Protein AF-A0A8I0L6U2-F1 (afdb_monomer_lite)

Radius of gyration: 12.79 Å; chains: 1; bounding box: 30×34×28 Å

Secondary structure (DSSP, 8-state):
--TTHHHHHHHHHHTT----PPPTT--HHHHHHHHHHTT-SEEEE-GGGHHHHHTTHHHHTTT-EEEE-SSS--TTSEEHHHHHHT---

Organism: NCBI:txid611301

Sequence (89 aa):
NCLEWLPIYFGVLKSGAIAVPFNFRYDAEEILYCAELAEVDIIVFGPAFIGRIEANAEKLSKGRLLIYVGDGCPDFAESYHELVADCSS

InterPro domains:
  IPR000873 AMP-dependent synthetase/ligase domain [PF00501] (1-74)
  IPR042099 ANL, N-terminal domain [G3DSA:3.40.50.12780] (1-89)

Foldseek 3Di:
DDPVVVVVVVVCVVVVHDDDDDDPPDALVSVLVVCVVVVAQEDEDEDSCCVSCVVCLVVNLPNHAYEYDDPDDDPSHHYPCVVCVVVDD

pLDDT: mean 92.75, std 8.85, range [52.69, 97.94]

Structure (mmCIF, N/CA/C/O backbone):
data_AF-A0A8I0L6U2-F1
#
_entry.id   AF-A0A8I0L6U2-F1
#
loop_
_atom_site.group_PDB
_atom_site.id
_atom_site.type_symbol
_atom_site.label_atom_id
_atom_site.label_alt_id
_atom_site.label_comp_id
_atom_site.label_asym_id
_atom_site.label_entity_id
_atom_site.label_seq_id
_atom_site.pdbx_PDB_ins_code
_atom_site.Cartn_x
_atom_site.Cartn_y
_atom_site.Cartn_z
_atom_site.occupancy
_atom_site.B_iso_or_equiv
_atom_site.auth_seq_id
_atom_site.auth_comp_id
_atom_site.auth_asym_id
_atom_site.auth_atom_id
_atom_site.pdbx_PDB_model_num
ATOM 1 N N . ASN A 1 1 ? 1.413 3.581 -13.793 1.00 61.44 1 ASN A N 1
ATOM 2 C CA . ASN A 1 1 ? 0.709 2.660 -14.708 1.00 61.44 1 ASN A CA 1
ATOM 3 C C . ASN A 1 1 ? 1.603 1.477 -14.996 1.00 61.44 1 ASN A C 1
ATOM 5 O O . ASN A 1 1 ? 2.651 1.670 -15.596 1.00 61.44 1 ASN A O 1
ATOM 9 N N . CYS A 1 2 ? 1.198 0.300 -14.533 1.00 76.38 2 CYS A N 1
ATOM 10 C CA . CYS A 1 2 ? 1.805 -0.997 -14.831 1.00 76.38 2 CYS A CA 1
ATOM 11 C C . CYS A 1 2 ? 0.693 -1.972 -15.255 1.00 76.38 2 CYS A C 1
ATOM 13 O O . CYS A 1 2 ? -0.489 -1.628 -15.145 1.00 76.38 2 CYS A O 1
ATOM 15 N N . LEU A 1 3 ? 1.049 -3.146 -15.779 1.00 82.88 3 LEU A N 1
ATOM 16 C CA . LEU A 1 3 ? 0.067 -4.122 -16.273 1.00 82.88 3 LEU A CA 1
ATOM 17 C C . LEU A 1 3 ? -0.796 -4.683 -15.136 1.00 82.88 3 LEU A C 1
ATOM 19 O O . LEU A 1 3 ? -1.985 -4.921 -15.327 1.00 82.88 3 LEU A O 1
ATOM 23 N N . GLU A 1 4 ? -0.219 -4.799 -13.944 1.00 87.31 4 GLU A N 1
ATOM 24 C CA . GLU A 1 4 ? -0.822 -5.324 -12.719 1.00 87.31 4 GLU A CA 1
ATOM 25 C C . GLU A 1 4 ? -1.921 -4.402 -12.176 1.00 87.31 4 GLU A C 1
ATOM 27 O O . GLU A 1 4 ? -2.838 -4.856 -11.495 1.00 87.31 4 GLU A O 1
ATOM 32 N N . TRP A 1 5 ? -1.899 -3.111 -12.523 1.00 89.38 5 TRP A N 1
ATOM 33 C CA . TRP A 1 5 ? -2.916 -2.163 -12.066 1.00 89.38 5 TRP A CA 1
A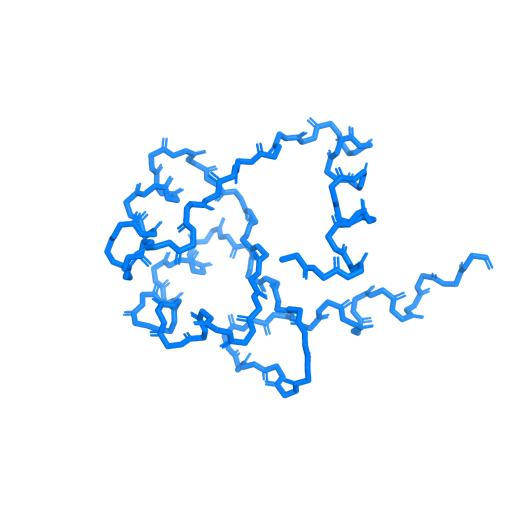TOM 34 C C . TRP A 1 5 ? -4.331 -2.553 -12.511 1.00 89.38 5 TRP A C 1
ATOM 36 O O . TRP A 1 5 ? -5.282 -2.404 -11.748 1.00 89.38 5 TRP A O 1
ATOM 46 N N . LEU A 1 6 ? -4.483 -3.066 -13.735 1.00 91.94 6 LEU A N 1
ATOM 47 C CA . LEU A 1 6 ? -5.791 -3.431 -14.275 1.00 91.94 6 LEU A CA 1
ATOM 48 C C . LEU A 1 6 ? -6.452 -4.594 -13.504 1.00 91.94 6 LEU A C 1
ATOM 50 O O . LEU A 1 6 ? -7.596 -4.421 -13.072 1.00 91.94 6 LEU A O 1
ATOM 54 N N . PRO A 1 7 ? -5.787 -5.749 -13.284 1.00 91.81 7 PRO A N 1
ATOM 55 C CA . PRO A 1 7 ? -6.355 -6.817 -12.468 1.00 91.81 7 PRO A CA 1
ATOM 56 C C . PRO A 1 7 ? -6.542 -6.406 -11.004 1.00 91.81 7 PRO A C 1
ATOM 58 O O . PRO A 1 7 ? -7.558 -6.779 -10.424 1.00 91.81 7 PRO A O 1
ATOM 61 N N . ILE A 1 8 ? -5.648 -5.594 -10.420 1.00 93.38 8 ILE A N 1
ATOM 62 C CA . ILE A 1 8 ? -5.841 -5.046 -9.065 1.00 93.38 8 ILE A CA 1
ATOM 63 C C . ILE A 1 8 ? -7.140 -4.237 -9.001 1.00 93.38 8 ILE A C 1
ATOM 65 O O . ILE A 1 8 ? -7.988 -4.490 -8.148 1.00 93.38 8 ILE A O 1
ATOM 69 N N . TYR A 1 9 ? -7.335 -3.304 -9.933 1.00 93.56 9 TYR A N 1
ATOM 70 C CA . TYR A 1 9 ? -8.509 -2.439 -9.960 1.00 93.56 9 TYR A CA 1
ATOM 71 C C . TYR A 1 9 ? -9.813 -3.236 -10.097 1.00 93.56 9 TYR A C 1
ATOM 73 O O . TYR A 1 9 ? -10.756 -3.024 -9.335 1.00 93.56 9 TYR A O 1
ATOM 81 N N . PHE A 1 10 ? -9.868 -4.202 -11.019 1.00 94.06 10 PHE A N 1
ATOM 82 C CA . PHE A 1 10 ? -11.039 -5.073 -11.138 1.00 94.06 10 PHE A CA 1
ATOM 83 C C . PHE A 1 10 ? -11.228 -5.990 -9.926 1.00 94.06 10 PHE A C 1
ATOM 85 O O . PHE A 1 10 ? -12.370 -6.265 -9.562 1.00 94.06 10 PHE A O 1
ATOM 92 N N . GLY A 1 11 ? -10.146 -6.437 -9.286 1.00 93.44 11 GLY A N 1
ATOM 93 C CA . GLY A 1 11 ? -10.190 -7.203 -8.042 1.00 93.44 11 GLY A CA 1
ATOM 94 C C . GLY A 1 11 ? -10.851 -6.423 -6.907 1.00 93.44 11 GLY A C 1
ATOM 95 O O . GLY A 1 11 ? -11.770 -6.943 -6.278 1.00 93.44 11 GLY A O 1
ATOM 96 N N . VAL A 1 12 ? -10.458 -5.157 -6.717 1.00 94.88 12 VAL A N 1
ATOM 97 C CA . VAL A 1 12 ? -11.066 -4.229 -5.744 1.00 94.88 12 VAL A CA 1
ATOM 98 C C . VAL A 1 12 ? -12.566 -4.078 -5.999 1.00 94.88 12 VAL A C 1
ATOM 100 O O . VAL A 1 12 ? -13.372 -4.240 -5.088 1.00 94.88 12 VAL A O 1
ATOM 103 N N . LEU A 1 13 ? -12.966 -3.836 -7.251 1.00 94.81 13 LEU A N 1
ATOM 104 C CA . LEU A 1 13 ? -14.386 -3.707 -7.587 1.00 94.81 13 LEU A CA 1
ATOM 105 C C . LEU A 1 13 ? -15.159 -5.015 -7.364 1.00 94.81 13 LEU A C 1
ATOM 107 O O . LEU A 1 13 ? -16.289 -4.995 -6.879 1.00 94.81 13 LEU A O 1
ATOM 111 N N . LYS A 1 14 ? -14.562 -6.163 -7.702 1.00 95.31 14 LYS A N 1
ATOM 112 C CA . LYS A 1 14 ? -15.192 -7.482 -7.565 1.00 95.31 14 LYS A CA 1
ATOM 113 C C . LYS A 1 14 ? -15.365 -7.904 -6.104 1.00 95.31 14 LYS A C 1
ATOM 115 O O . LYS A 1 14 ? -16.320 -8.617 -5.808 1.00 95.31 14 LYS A O 1
ATOM 120 N N . SER A 1 15 ? -14.481 -7.475 -5.203 1.00 94.62 15 SER A N 1
ATOM 121 C CA . SER A 1 15 ? -14.609 -7.738 -3.763 1.00 94.62 15 SER A CA 1
ATOM 122 C C . SER A 1 15 ? -15.627 -6.830 -3.065 1.00 94.62 15 SER A C 1
ATOM 124 O O . SER A 1 15 ? -15.944 -7.062 -1.902 1.00 94.62 15 SER A O 1
ATOM 126 N N . GLY A 1 16 ? -16.158 -5.816 -3.760 1.00 95.31 16 GLY A N 1
ATOM 127 C CA . GLY A 1 16 ? -17.032 -4.799 -3.174 1.00 95.31 16 GLY A CA 1
ATOM 128 C C . GLY A 1 16 ? -16.277 -3.694 -2.429 1.00 95.31 16 GLY A C 1
ATOM 129 O O . GLY A 1 16 ? -16.907 -2.887 -1.749 1.00 95.31 16 GLY A O 1
ATOM 130 N N . ALA A 1 17 ? -14.949 -3.645 -2.557 1.00 95.81 17 ALA A N 1
ATOM 131 C CA . ALA A 1 17 ? -14.125 -2.582 -2.004 1.00 95.81 17 ALA A CA 1
ATOM 132 C C . ALA A 1 17 ? -14.132 -1.330 -2.901 1.00 95.81 17 ALA A C 1
ATOM 134 O O . ALA A 1 17 ? -14.560 -1.348 -4.059 1.00 95.81 17 ALA A O 1
ATOM 135 N N . ILE A 1 18 ? -13.635 -0.220 -2.355 1.00 95.00 18 ILE A N 1
ATOM 136 C CA . ILE A 1 18 ? -13.556 1.070 -3.046 1.00 95.00 18 ILE A CA 1
ATOM 137 C C . ILE A 1 18 ? -12.091 1.387 -3.336 1.00 95.00 18 ILE A C 1
ATOM 139 O O . ILE A 1 18 ? -11.254 1.400 -2.438 1.00 95.00 18 ILE A O 1
ATOM 143 N N . ALA A 1 19 ? -11.779 1.679 -4.598 1.00 94.56 19 ALA A N 1
ATOM 144 C CA . ALA A 1 19 ? -10.449 2.134 -4.980 1.00 94.56 19 ALA A CA 1
ATOM 145 C C . ALA A 1 19 ? -10.271 3.617 -4.621 1.00 94.56 19 ALA A C 1
ATOM 147 O O . ALA A 1 19 ? -10.974 4.474 -5.160 1.00 94.56 19 ALA A O 1
ATOM 148 N N . VAL A 1 20 ? -9.296 3.923 -3.763 1.00 94.62 20 VAL A N 1
ATOM 149 C CA . VAL A 1 20 ? -8.902 5.297 -3.420 1.00 94.62 20 VAL A CA 1
ATOM 150 C C . VAL A 1 20 ? -7.624 5.653 -4.191 1.00 94.62 20 VAL A C 1
ATOM 152 O O . VAL A 1 20 ? -6.556 5.127 -3.876 1.00 94.62 20 VAL A O 1
ATOM 155 N N . PRO A 1 21 ? -7.684 6.507 -5.231 1.00 90.69 21 PRO A N 1
ATOM 156 C CA . PRO A 1 21 ? -6.506 6.843 -6.022 1.00 90.69 21 PRO A CA 1
ATOM 157 C C . PRO A 1 21 ? -5.617 7.851 -5.285 1.00 90.69 21 PRO A C 1
ATOM 159 O O . PRO A 1 21 ? -6.025 8.981 -5.024 1.00 90.69 21 PRO A O 1
ATOM 162 N N . PHE A 1 22 ? -4.376 7.463 -4.997 1.00 92.75 22 PHE A N 1
ATOM 163 C CA . PHE A 1 22 ? -3.377 8.361 -4.417 1.00 92.75 22 PHE A CA 1
ATOM 164 C C . PHE A 1 22 ? -2.626 9.105 -5.523 1.00 92.75 22 PHE A C 1
ATOM 166 O O . PHE A 1 22 ? -2.328 8.556 -6.588 1.00 92.75 22 PHE A O 1
ATOM 173 N N . ASN A 1 23 ? -2.298 10.373 -5.278 1.00 92.62 23 ASN A N 1
ATOM 174 C CA . ASN A 1 23 ? -1.520 11.157 -6.226 1.00 92.62 23 ASN A CA 1
ATOM 175 C C . ASN A 1 23 ? -0.047 10.740 -6.160 1.00 92.62 23 ASN A C 1
ATOM 177 O O . ASN A 1 23 ? 0.582 10.790 -5.109 1.00 92.62 23 ASN A O 1
ATOM 181 N N . PHE A 1 24 ? 0.543 10.400 -7.304 1.00 92.06 24 PHE A N 1
ATOM 182 C CA . PHE A 1 24 ? 1.951 10.000 -7.384 1.00 92.06 24 PHE A CA 1
ATOM 183 C C . PHE A 1 24 ? 2.944 11.092 -6.939 1.00 92.06 24 PHE A C 1
ATOM 185 O O . PHE A 1 24 ? 4.121 10.805 -6.701 1.00 92.06 24 PHE A O 1
ATOM 192 N N . ARG A 1 25 ? 2.498 12.353 -6.869 1.00 93.88 25 ARG A N 1
ATOM 193 C CA . ARG A 1 25 ? 3.307 13.482 -6.394 1.00 93.88 25 ARG A CA 1
ATOM 194 C C . ARG A 1 25 ? 3.385 13.584 -4.874 1.00 93.88 25 ARG A C 1
ATOM 196 O O . ARG A 1 25 ? 4.229 14.343 -4.419 1.00 93.88 25 ARG A O 1
ATOM 203 N N . TYR A 1 26 ? 2.561 12.838 -4.138 1.00 96.19 26 TYR A N 1
ATOM 204 C CA . TYR A 1 26 ? 2.530 12.938 -2.686 1.00 96.19 26 TYR A CA 1
ATOM 205 C C . TYR A 1 26 ? 3.843 12.512 -2.040 1.00 96.19 26 TYR A C 1
ATOM 207 O O . TYR A 1 26 ? 4.467 11.524 -2.455 1.00 96.19 26 TYR A O 1
ATOM 215 N N . ASP A 1 27 ? 4.252 13.272 -1.033 1.00 97.56 27 ASP A N 1
ATOM 216 C CA . ASP A 1 27 ? 5.330 12.905 -0.127 1.00 97.56 27 ASP A CA 1
ATOM 217 C C . ASP A 1 27 ? 4.866 11.897 0.945 1.00 97.56 27 ASP A C 1
ATOM 219 O O . ASP A 1 27 ? 3.734 11.411 0.932 1.00 97.56 27 ASP A O 1
ATOM 223 N N . ALA A 1 28 ? 5.778 11.509 1.839 1.00 97.62 28 ALA A N 1
ATOM 224 C CA . ALA A 1 28 ? 5.512 10.494 2.857 1.00 97.62 28 ALA A CA 1
ATOM 225 C C . ALA A 1 28 ? 4.421 10.904 3.866 1.00 97.62 28 ALA A C 1
ATOM 227 O O . ALA A 1 28 ? 3.663 10.046 4.322 1.00 97.62 28 ALA A O 1
ATOM 228 N N . GLU A 1 29 ? 4.336 12.190 4.211 1.00 97.75 29 GLU A N 1
ATOM 229 C CA . GLU A 1 29 ? 3.365 12.698 5.184 1.00 97.75 29 GLU A CA 1
ATOM 230 C C . GLU A 1 29 ? 1.991 12.872 4.537 1.00 97.75 29 GLU A C 1
ATOM 232 O O . GLU A 1 29 ? 0.979 12.500 5.128 1.00 97.75 29 GLU A O 1
ATOM 237 N N . GLU A 1 30 ? 1.944 13.349 3.291 1.00 97.62 30 GLU A N 1
ATOM 238 C CA . GLU A 1 30 ? 0.710 13.416 2.504 1.00 97.62 30 GLU A CA 1
ATOM 239 C C . GLU A 1 30 ? 0.101 12.020 2.297 1.00 97.62 30 GLU A C 1
ATOM 241 O O . GLU A 1 30 ? -1.112 11.850 2.432 1.00 97.62 30 GLU A O 1
ATOM 246 N N . ILE A 1 31 ? 0.929 11.000 2.029 1.00 97.38 31 ILE A N 1
ATOM 247 C CA . ILE A 1 31 ? 0.470 9.606 1.922 1.00 97.38 31 ILE A CA 1
ATOM 248 C C . ILE A 1 31 ? -0.126 9.126 3.249 1.00 97.38 31 ILE A C 1
ATOM 250 O O . ILE A 1 31 ? -1.233 8.587 3.248 1.00 97.38 31 ILE A O 1
ATOM 254 N N . LEU A 1 32 ? 0.569 9.322 4.374 1.00 97.25 32 LEU A N 1
ATOM 255 C CA . LEU A 1 32 ? 0.065 8.911 5.687 1.00 97.25 32 LEU A CA 1
ATOM 256 C C . LEU A 1 32 ? -1.262 9.602 6.015 1.00 97.25 32 LEU A C 1
ATOM 258 O O . LEU A 1 32 ? -2.239 8.932 6.344 1.00 97.25 32 LEU A O 1
ATOM 262 N N . TYR A 1 33 ? -1.313 10.924 5.854 1.00 97.00 33 TYR A N 1
ATOM 263 C CA . TYR A 1 33 ? -2.510 11.714 6.112 1.00 97.00 33 TYR A CA 1
ATOM 264 C C . TYR A 1 33 ? -3.703 11.233 5.279 1.00 97.00 33 TYR A C 1
ATOM 266 O O . TYR A 1 33 ? -4.787 11.015 5.819 1.00 97.00 33 TYR A O 1
ATOM 274 N N . CYS A 1 34 ? -3.519 11.017 3.973 1.00 96.19 34 CYS A N 1
ATOM 275 C CA . CYS A 1 34 ? -4.589 10.521 3.111 1.00 96.19 34 CYS A CA 1
ATOM 276 C C . CYS A 1 34 ? -5.010 9.086 3.458 1.00 96.19 34 CYS A C 1
ATOM 278 O O . CYS A 1 34 ? -6.197 8.775 3.372 1.00 96.19 34 CYS A O 1
ATOM 280 N N . ALA A 1 35 ? -4.079 8.219 3.864 1.00 96.44 35 ALA A N 1
ATOM 281 C CA . ALA A 1 35 ? -4.388 6.848 4.274 1.00 96.44 35 ALA A CA 1
ATOM 282 C C . ALA A 1 35 ? -5.195 6.787 5.579 1.00 96.44 35 ALA A C 1
ATOM 284 O O . ALA A 1 35 ? -6.050 5.912 5.739 1.00 96.44 35 ALA A O 1
ATOM 285 N N . GLU A 1 36 ? -4.948 7.715 6.503 1.00 96.00 36 GLU A N 1
ATOM 286 C CA . GLU A 1 36 ? -5.737 7.875 7.724 1.00 96.00 36 GLU A CA 1
ATOM 287 C C . GLU A 1 36 ? -7.100 8.503 7.437 1.00 96.00 36 GLU A C 1
ATOM 289 O O . GLU A 1 36 ? -8.115 7.961 7.864 1.00 96.00 36 GLU A O 1
ATOM 294 N N . LEU A 1 37 ? -7.136 9.590 6.661 1.00 95.75 37 LEU A N 1
ATOM 295 C CA . LEU A 1 37 ? -8.371 10.300 6.324 1.00 95.75 37 LEU A CA 1
ATOM 296 C C . LE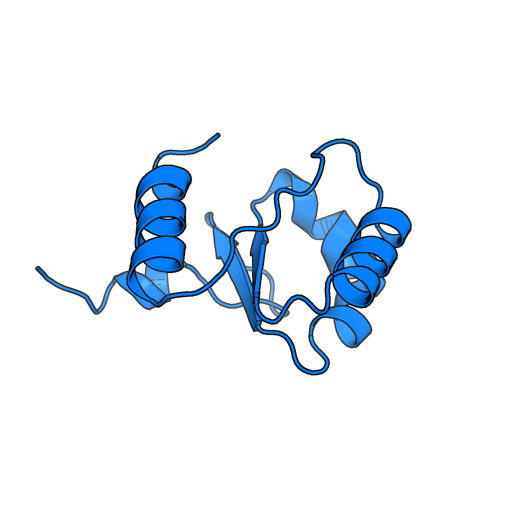U A 1 37 ? -9.364 9.422 5.557 1.00 95.75 37 LEU A C 1
ATOM 298 O O . LEU A 1 37 ? -10.567 9.522 5.779 1.00 95.75 37 LEU A O 1
ATOM 302 N N . ALA A 1 38 ? -8.867 8.600 4.633 1.00 95.69 38 ALA A N 1
ATOM 303 C CA . ALA A 1 38 ? -9.693 7.700 3.835 1.00 95.69 38 ALA A CA 1
ATOM 304 C C . ALA A 1 38 ? -9.885 6.318 4.481 1.00 95.69 38 ALA A C 1
ATOM 306 O O . ALA A 1 38 ? -10.459 5.449 3.832 1.00 95.69 38 ALA A O 1
ATOM 307 N N . GLU A 1 39 ? -9.387 6.109 5.710 1.00 95.19 39 GLU A N 1
ATOM 308 C CA . GLU A 1 39 ? -9.491 4.843 6.454 1.00 95.19 39 GLU A CA 1
ATOM 309 C C . GLU A 1 39 ? -9.095 3.622 5.602 1.00 95.19 39 GLU A C 1
ATOM 311 O O . GLU A 1 39 ? -9.770 2.600 5.581 1.00 95.19 39 GLU A O 1
ATOM 316 N N . VAL A 1 40 ? -7.997 3.746 4.848 1.00 96.25 40 VAL A N 1
ATOM 317 C CA . VAL A 1 40 ? -7.574 2.728 3.874 1.00 96.25 40 VAL A CA 1
ATOM 318 C C . VAL A 1 40 ? -7.198 1.427 4.579 1.00 96.25 40 VAL A C 1
ATOM 320 O O . VAL A 1 40 ? -6.328 1.458 5.438 1.00 96.25 40 VAL A O 1
ATOM 323 N N . ASP A 1 41 ? -7.747 0.287 4.158 1.00 96.31 41 ASP A N 1
ATOM 324 C CA . ASP A 1 41 ? -7.367 -1.033 4.695 1.00 96.31 41 ASP A CA 1
ATOM 325 C C . ASP A 1 41 ? -6.142 -1.651 3.995 1.00 96.31 41 ASP A C 1
ATOM 327 O O . ASP A 1 41 ? -5.401 -2.439 4.584 1.00 96.31 41 ASP A O 1
ATOM 331 N N . ILE A 1 42 ? -5.931 -1.330 2.713 1.00 96.81 42 ILE A N 1
ATOM 332 C CA . ILE A 1 42 ? -4.886 -1.931 1.872 1.00 96.81 42 ILE A CA 1
ATOM 333 C C . ILE A 1 42 ? -4.220 -0.849 1.024 1.00 96.81 42 ILE A C 1
ATOM 335 O O . ILE A 1 42 ? -4.893 -0.128 0.288 1.00 96.81 42 ILE A O 1
ATOM 339 N N . ILE A 1 43 ? -2.890 -0.776 1.067 1.00 97.06 43 ILE A N 1
ATOM 340 C CA . ILE A 1 43 ? -2.096 0.089 0.189 1.00 97.06 43 ILE A CA 1
ATOM 341 C C . ILE A 1 43 ? -1.317 -0.783 -0.784 1.00 97.06 43 ILE A C 1
ATOM 343 O O . ILE A 1 43 ? -0.487 -1.592 -0.377 1.00 97.06 43 ILE A O 1
ATOM 347 N N . VAL A 1 44 ? -1.550 -0.570 -2.078 1.00 96.62 44 VAL A N 1
ATOM 348 C CA . VAL A 1 44 ? -0.777 -1.201 -3.149 1.00 96.62 44 VAL A CA 1
ATOM 349 C C . VAL A 1 44 ? 0.183 -0.176 -3.746 1.00 96.62 44 VAL A C 1
ATOM 351 O O . VAL A 1 44 ? -0.250 0.886 -4.196 1.00 96.62 44 VAL A O 1
ATOM 354 N N . PHE A 1 45 ? 1.481 -0.470 -3.755 1.00 96.56 45 PHE A N 1
ATOM 355 C CA . PHE A 1 45 ? 2.514 0.472 -4.194 1.00 96.56 45 PHE A CA 1
ATOM 356 C C . PHE A 1 45 ? 3.627 -0.214 -4.996 1.00 96.56 45 PHE A C 1
ATOM 358 O O . PHE A 1 45 ? 3.805 -1.424 -4.935 1.00 96.56 45 PHE A O 1
ATOM 365 N N . GLY A 1 46 ? 4.368 0.572 -5.780 1.00 96.12 46 GLY A N 1
ATOM 366 C CA . GLY A 1 46 ? 5.478 0.088 -6.610 1.00 96.12 46 GLY A CA 1
ATOM 367 C C . GLY A 1 46 ? 6.841 0.673 -6.212 1.00 96.12 46 GLY A C 1
ATOM 368 O O . GLY A 1 46 ? 6.917 1.475 -5.274 1.00 96.12 46 GLY A O 1
ATOM 369 N N . PRO A 1 47 ? 7.915 0.367 -6.968 1.00 95.75 47 PRO A N 1
ATOM 370 C CA . PRO A 1 47 ? 9.303 0.664 -6.588 1.00 95.75 47 PRO A CA 1
ATOM 371 C C . PRO A 1 47 ? 9.570 2.147 -6.305 1.00 95.75 47 PRO A C 1
ATOM 373 O O . PRO A 1 47 ? 10.306 2.498 -5.388 1.00 95.75 47 PRO A O 1
ATOM 376 N N . ALA A 1 48 ? 8.916 3.040 -7.053 1.00 94.75 48 ALA A N 1
ATOM 377 C CA . ALA A 1 48 ? 9.085 4.488 -6.917 1.00 94.75 48 ALA A CA 1
ATOM 378 C C . ALA A 1 48 ? 8.618 5.056 -5.560 1.00 94.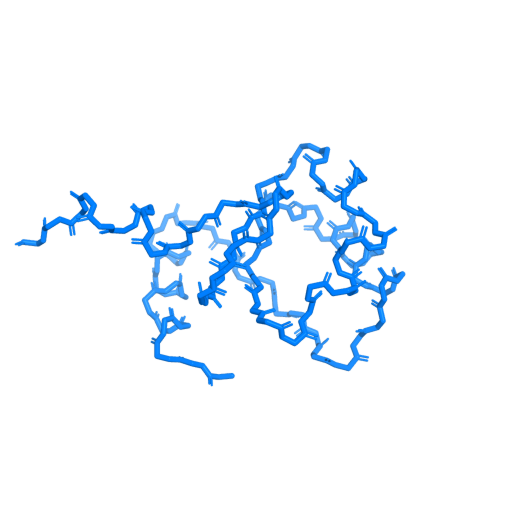75 48 ALA A C 1
ATOM 380 O O . ALA A 1 48 ? 8.931 6.204 -5.244 1.00 94.75 48 ALA A O 1
ATOM 381 N N . PHE A 1 49 ? 7.867 4.280 -4.772 1.00 96.31 49 PHE A N 1
ATOM 382 C CA . PHE A 1 49 ? 7.280 4.719 -3.507 1.00 96.31 49 PHE A CA 1
ATOM 383 C C . PHE A 1 49 ? 7.907 4.069 -2.275 1.00 96.31 49 PHE A C 1
ATOM 385 O O . PHE A 1 49 ? 7.547 4.482 -1.178 1.00 96.31 49 PHE A O 1
ATOM 392 N N . ILE A 1 50 ? 8.858 3.134 -2.426 1.00 96.75 50 ILE A N 1
ATOM 393 C CA . ILE A 1 50 ? 9.465 2.405 -1.295 1.00 96.75 50 ILE A CA 1
ATOM 394 C C . ILE A 1 50 ? 9.921 3.379 -0.209 1.00 96.75 50 ILE A C 1
ATOM 396 O O . ILE A 1 50 ? 9.388 3.336 0.890 1.00 96.75 50 ILE A O 1
ATOM 400 N N . GLY A 1 51 ? 10.798 4.334 -0.541 1.00 97.19 51 GLY A N 1
ATOM 401 C CA . GLY A 1 51 ? 11.319 5.278 0.452 1.00 97.19 51 GLY A CA 1
ATOM 402 C C . GLY A 1 51 ? 10.260 6.198 1.077 1.00 97.19 51 GLY A C 1
ATOM 403 O O . GLY A 1 51 ? 10.428 6.644 2.207 1.00 97.19 51 GLY A O 1
ATOM 404 N N . ARG A 1 52 ? 9.150 6.480 0.376 1.00 97.25 52 ARG A N 1
ATOM 405 C CA . ARG A 1 52 ? 8.056 7.309 0.922 1.00 97.25 52 ARG A CA 1
ATOM 406 C C . ARG A 1 52 ? 7.160 6.516 1.871 1.00 97.25 52 ARG A C 1
ATOM 408 O O . ARG A 1 52 ? 6.717 7.067 2.870 1.00 97.25 52 ARG A O 1
ATOM 415 N N . ILE A 1 53 ? 6.903 5.245 1.565 1.00 97.62 53 ILE A N 1
ATOM 416 C CA . ILE A 1 53 ? 6.142 4.344 2.439 1.00 97.62 53 ILE A CA 1
ATOM 417 C C . ILE A 1 53 ? 6.987 3.946 3.651 1.00 97.62 53 ILE A C 1
ATOM 419 O O . ILE A 1 53 ? 6.494 3.999 4.773 1.00 97.62 53 ILE A O 1
ATOM 423 N N . GLU A 1 54 ? 8.264 3.622 3.440 1.00 97.81 54 GLU A N 1
ATOM 424 C CA . GLU A 1 54 ? 9.213 3.208 4.480 1.00 97.81 54 GLU A CA 1
ATOM 425 C C . GLU A 1 54 ? 9.316 4.238 5.611 1.00 97.81 54 GLU A C 1
ATOM 427 O O . GLU A 1 54 ? 9.274 3.867 6.783 1.00 97.81 54 GLU A O 1
ATOM 432 N N . ALA A 1 55 ? 9.338 5.532 5.271 1.00 97.94 55 ALA A N 1
ATOM 433 C CA . ALA A 1 55 ? 9.392 6.630 6.238 1.00 97.94 55 ALA A CA 1
ATOM 434 C C . ALA A 1 55 ? 8.279 6.580 7.307 1.00 97.94 55 ALA A C 1
ATOM 436 O O . ALA A 1 55 ? 8.485 7.051 8.423 1.00 97.94 55 ALA A O 1
ATOM 437 N N . ASN A 1 56 ? 7.120 5.994 6.984 1.00 97.31 56 ASN A N 1
ATOM 438 C CA . ASN A 1 56 ? 5.975 5.851 7.883 1.00 97.31 56 ASN A CA 1
ATOM 439 C C . ASN A 1 56 ? 5.464 4.396 7.975 1.00 97.31 56 ASN A C 1
ATOM 441 O O . ASN A 1 56 ? 4.321 4.173 8.380 1.00 97.31 56 ASN A O 1
ATOM 445 N N . ALA A 1 57 ? 6.285 3.394 7.633 1.00 96.50 57 ALA A N 1
ATOM 446 C CA . ALA A 1 57 ? 5.840 2.004 7.485 1.00 96.50 57 ALA A CA 1
ATOM 447 C C . ALA A 1 57 ? 5.242 1.414 8.770 1.00 96.50 57 ALA A C 1
ATOM 449 O O . ALA A 1 57 ? 4.221 0.736 8.704 1.00 96.50 57 ALA A O 1
ATOM 450 N N . GLU A 1 58 ? 5.806 1.712 9.943 1.00 95.94 58 GLU A N 1
ATOM 451 C CA . GLU A 1 58 ? 5.269 1.249 11.234 1.00 95.94 58 GLU A CA 1
ATOM 452 C C . GLU A 1 58 ? 3.836 1.752 11.481 1.00 95.94 58 GLU A C 1
ATOM 454 O O . GLU A 1 58 ? 2.968 1.006 11.931 1.00 95.94 58 GLU A O 1
ATOM 459 N N . LYS A 1 59 ? 3.556 3.017 11.145 1.00 96.62 59 LYS A N 1
ATOM 460 C CA . LYS A 1 59 ? 2.214 3.598 11.294 1.00 96.62 59 LYS A CA 1
ATOM 461 C C . LYS A 1 59 ? 1.264 3.090 10.219 1.00 96.62 59 LYS A C 1
ATOM 463 O O . LYS A 1 59 ? 0.123 2.755 10.522 1.00 96.62 59 LYS A O 1
ATOM 468 N N . LEU A 1 60 ? 1.738 3.031 8.975 1.00 96.31 60 LEU A N 1
ATOM 469 C CA . LEU A 1 60 ? 0.942 2.595 7.833 1.00 96.31 60 LEU A CA 1
ATOM 470 C C . LEU A 1 60 ? 0.537 1.128 7.970 1.00 96.31 60 LEU A C 1
ATOM 472 O O . LEU A 1 60 ? -0.627 0.822 7.761 1.00 96.31 60 LEU A O 1
ATOM 476 N N . SER A 1 61 ? 1.448 0.248 8.389 1.00 94.88 61 SER A N 1
ATOM 477 C CA . SER A 1 61 ? 1.171 -1.182 8.608 1.00 94.88 61 SER A CA 1
ATOM 478 C C . SER A 1 61 ? 0.260 -1.455 9.809 1.00 94.88 61 SER A C 1
ATOM 480 O O . SER A 1 61 ? -0.301 -2.545 9.938 1.00 94.88 61 SER A O 1
ATOM 482 N N . LYS A 1 62 ? 0.050 -0.474 10.697 1.00 93.62 62 LYS A N 1
ATOM 483 C CA . LYS A 1 62 ? -0.832 -0.641 11.850 1.00 93.62 62 LYS A CA 1
ATOM 484 C C . LYS A 1 62 ? -2.293 -0.680 11.404 1.00 93.62 62 LYS A C 1
ATOM 486 O O . LYS A 1 62 ? -2.945 0.349 11.249 1.00 93.62 62 LYS A O 1
ATOM 491 N N . GLY A 1 63 ? -2.802 -1.899 11.251 1.00 89.38 63 GLY A N 1
ATOM 492 C CA . GLY A 1 63 ? -4.173 -2.156 10.816 1.00 89.38 63 GLY A CA 1
ATOM 493 C C . GLY A 1 63 ? -4.371 -2.059 9.305 1.00 89.38 63 GLY A C 1
ATOM 494 O O . GLY A 1 63 ? -5.516 -1.994 8.877 1.00 89.38 63 GLY A O 1
ATOM 495 N N . ARG A 1 64 ? -3.291 -2.050 8.507 1.00 96.00 64 ARG A N 1
ATOM 496 C CA . ARG A 1 64 ? -3.379 -2.055 7.041 1.00 96.00 64 ARG A CA 1
ATOM 497 C C . ARG A 1 64 ? -2.418 -3.054 6.429 1.00 96.00 64 ARG A C 1
ATOM 499 O O . ARG A 1 64 ? -1.302 -3.230 6.915 1.00 96.00 64 ARG A O 1
ATOM 506 N N . LEU A 1 65 ? -2.837 -3.648 5.321 1.00 96.81 65 LEU A N 1
ATOM 507 C CA . LEU A 1 65 ? -1.988 -4.502 4.504 1.00 96.81 65 LEU A CA 1
ATOM 508 C C . LEU A 1 65 ? -1.210 -3.652 3.493 1.00 96.81 65 LEU A C 1
ATOM 510 O O . LEU A 1 65 ? -1.795 -2.860 2.751 1.00 96.81 65 LEU A O 1
ATOM 514 N N . LEU A 1 66 ? 0.108 -3.830 3.445 1.00 97.94 66 LEU A N 1
ATOM 515 C CA . LEU A 1 66 ? 0.976 -3.184 2.464 1.00 97.94 66 LEU A CA 1
ATOM 516 C C . LEU A 1 66 ? 1.360 -4.215 1.402 1.00 97.94 66 LEU A C 1
ATOM 518 O O . LEU A 1 66 ? 2.025 -5.197 1.711 1.00 97.94 66 LEU A O 1
ATOM 522 N N . ILE A 1 67 ? 0.944 -3.989 0.157 1.00 97.31 67 ILE A N 1
ATOM 523 C CA . ILE A 1 67 ? 1.214 -4.878 -0.977 1.00 97.31 67 ILE A CA 1
ATOM 524 C C . ILE A 1 67 ? 2.158 -4.171 -1.943 1.00 97.31 67 ILE A C 1
ATOM 526 O O . ILE A 1 67 ? 1.861 -3.089 -2.457 1.00 97.31 67 ILE A O 1
ATOM 530 N N . TYR A 1 68 ? 3.284 -4.807 -2.229 1.00 97.50 68 TYR A N 1
ATOM 531 C CA . TYR A 1 68 ? 4.295 -4.299 -3.136 1.00 97.50 68 TYR A CA 1
ATOM 532 C C . TYR A 1 68 ? 4.212 -4.968 -4.511 1.00 97.50 68 TYR A C 1
ATOM 534 O O . TYR A 1 68 ? 4.149 -6.191 -4.629 1.00 97.50 68 TYR A O 1
ATOM 542 N N . VAL A 1 69 ? 4.242 -4.154 -5.564 1.00 96.38 69 VAL A N 1
ATOM 543 C CA . VAL A 1 69 ? 4.217 -4.590 -6.964 1.00 96.38 69 VAL A CA 1
ATOM 544 C C . VAL A 1 69 ? 5.575 -4.315 -7.601 1.00 96.38 69 VAL A C 1
ATOM 546 O O . VAL A 1 69 ? 5.867 -3.181 -7.985 1.00 96.38 69 VAL A O 1
ATOM 549 N N . GLY A 1 70 ? 6.395 -5.355 -7.728 1.00 93.62 70 GLY A N 1
ATOM 550 C CA . GLY A 1 70 ? 7.701 -5.315 -8.380 1.00 93.62 70 GLY A CA 1
ATOM 551 C C . GLY A 1 70 ? 8.651 -6.384 -7.845 1.00 93.62 70 GLY A C 1
ATOM 552 O O . GLY A 1 70 ? 8.291 -7.174 -6.973 1.00 93.62 70 GLY A O 1
ATOM 553 N N . ASP A 1 71 ? 9.884 -6.370 -8.345 1.00 92.75 71 ASP A N 1
ATOM 554 C CA . ASP A 1 71 ? 10.963 -7.222 -7.841 1.00 92.75 71 ASP A CA 1
ATOM 555 C C . ASP A 1 71 ? 11.577 -6.647 -6.555 1.00 92.75 71 ASP A C 1
ATOM 557 O O . ASP A 1 71 ? 11.558 -5.430 -6.335 1.00 92.75 71 ASP A O 1
ATOM 561 N N . GLY A 1 72 ? 12.158 -7.520 -5.724 1.00 93.12 72 GLY A N 1
ATOM 562 C CA . GLY A 1 72 ? 12.848 -7.123 -4.492 1.00 93.12 72 GLY A CA 1
ATOM 563 C C . GLY A 1 72 ? 11.903 -6.504 -3.462 1.00 93.12 72 GLY A C 1
ATOM 564 O O . GLY A 1 72 ? 12.073 -5.344 -3.091 1.00 93.12 72 GLY A O 1
ATOM 565 N N . CYS A 1 73 ? 10.887 -7.265 -3.043 1.00 96.56 73 CYS A N 1
ATOM 566 C CA . CYS A 1 73 ? 9.894 -6.813 -2.070 1.00 96.56 73 CYS A CA 1
ATOM 567 C C . CYS A 1 73 ? 10.563 -6.332 -0.769 1.00 96.56 73 CYS A C 1
ATOM 569 O O . CYS A 1 73 ? 11.393 -7.064 -0.229 1.00 96.56 73 CYS A O 1
ATOM 571 N N . PRO A 1 74 ? 10.237 -5.124 -0.269 1.00 97.00 74 PRO A N 1
ATOM 572 C CA . PRO A 1 74 ? 10.779 -4.646 0.996 1.00 97.00 74 PRO A CA 1
ATOM 573 C C . PRO A 1 74 ? 10.180 -5.417 2.180 1.00 97.00 74 PRO A C 1
ATOM 575 O O . PRO A 1 74 ? 9.016 -5.810 2.139 1.00 97.00 74 PRO A O 1
ATOM 578 N N . ASP A 1 75 ? 10.944 -5.546 3.267 1.00 96.19 75 ASP A N 1
ATOM 579 C CA . ASP A 1 75 ? 10.587 -6.366 4.441 1.00 96.19 75 ASP A CA 1
ATO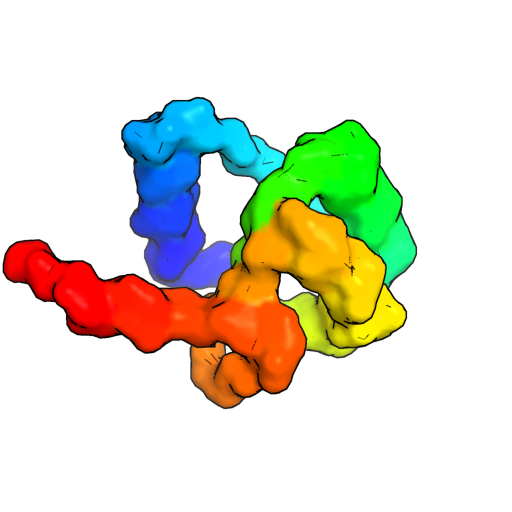M 580 C C . ASP A 1 75 ? 9.293 -5.930 5.157 1.00 96.19 75 ASP A C 1
ATOM 582 O O . ASP A 1 75 ? 8.710 -6.695 5.922 1.00 96.19 75 ASP A O 1
ATOM 586 N N . PHE A 1 76 ? 8.841 -4.692 4.936 1.00 96.12 76 PHE A N 1
ATOM 587 C CA . PHE A 1 76 ? 7.624 -4.145 5.543 1.00 96.12 76 PHE A CA 1
ATOM 588 C C . PHE A 1 76 ? 6.347 -4.392 4.717 1.00 96.12 76 PHE A C 1
ATOM 590 O O . PHE A 1 76 ? 5.280 -3.911 5.105 1.00 96.12 76 PHE A O 1
ATOM 597 N N . ALA A 1 77 ? 6.437 -5.073 3.571 1.00 97.69 77 ALA A N 1
ATOM 598 C CA . ALA A 1 77 ? 5.314 -5.309 2.666 1.00 97.69 77 ALA A CA 1
ATOM 5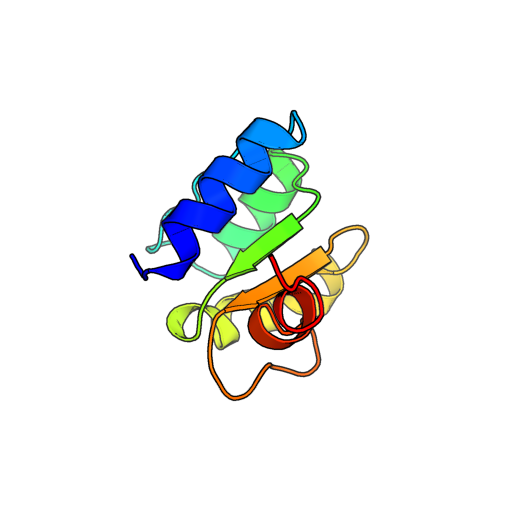99 C C . ALA A 1 77 ? 5.274 -6.752 2.144 1.00 97.69 77 ALA A C 1
ATOM 601 O O . ALA A 1 77 ? 6.267 -7.473 2.178 1.00 97.69 77 ALA A O 1
ATOM 602 N N . GLU A 1 78 ? 4.116 -7.154 1.623 1.00 96.94 78 GLU A N 1
ATOM 603 C CA . GLU A 1 78 ? 3.912 -8.450 0.976 1.00 96.94 78 GLU A CA 1
ATOM 604 C C . GLU A 1 78 ? 4.061 -8.346 -0.545 1.00 96.94 78 GLU A C 1
ATOM 606 O O . GLU A 1 78 ? 3.610 -7.382 -1.171 1.00 96.94 78 GLU A O 1
ATOM 611 N N . SER A 1 79 ? 4.671 -9.360 -1.160 1.00 96.44 79 SER A N 1
ATOM 612 C CA . SER A 1 79 ? 4.882 -9.407 -2.606 1.00 96.44 79 SER A CA 1
ATOM 613 C C . SER A 1 79 ? 3.582 -9.730 -3.338 1.00 96.44 79 SER A C 1
ATOM 615 O O . SER A 1 79 ? 3.032 -10.823 -3.206 1.00 96.44 79 SER A O 1
ATOM 617 N N . TYR A 1 80 ? 3.120 -8.816 -4.194 1.00 95.06 80 TYR A N 1
ATOM 618 C CA . TYR A 1 80 ? 1.970 -9.061 -5.066 1.00 95.06 80 TYR A CA 1
ATOM 619 C C . TYR A 1 80 ? 2.165 -10.312 -5.928 1.00 95.06 80 TYR A C 1
ATOM 621 O O . TYR A 1 80 ? 1.239 -11.102 -6.082 1.00 95.06 80 TYR A O 1
ATOM 629 N N . HIS A 1 81 ? 3.366 -10.499 -6.483 1.00 92.25 81 HIS A N 1
ATOM 630 C CA . HIS A 1 81 ? 3.655 -11.613 -7.384 1.00 92.25 81 HIS A CA 1
ATOM 631 C C . HIS A 1 81 ? 3.579 -12.969 -6.680 1.00 92.25 81 HIS A C 1
ATOM 633 O O . HIS A 1 81 ? 3.096 -13.925 -7.279 1.00 92.25 81 HIS A O 1
ATOM 639 N N . GLU A 1 82 ? 3.999 -13.044 -5.417 1.00 92.75 82 GLU A N 1
ATOM 640 C CA . GLU A 1 82 ? 3.875 -14.265 -4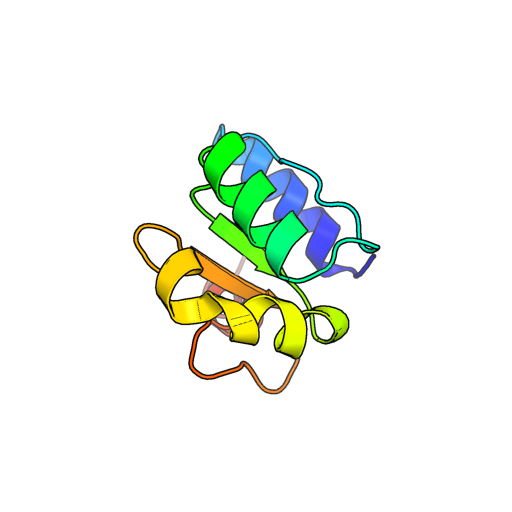.614 1.00 92.75 82 GLU A CA 1
ATOM 641 C C . GLU A 1 82 ? 2.412 -14.532 -4.249 1.00 92.75 82 GLU A C 1
ATOM 643 O O . GLU A 1 82 ? 1.931 -15.647 -4.436 1.00 92.75 82 GLU A O 1
ATOM 648 N N . LEU A 1 83 ? 1.668 -13.496 -3.842 1.00 90.69 83 LEU A N 1
ATOM 649 C CA . LEU A 1 83 ? 0.248 -13.609 -3.491 1.00 90.69 83 LEU A CA 1
ATOM 650 C C . LEU A 1 83 ? -0.624 -14.123 -4.646 1.00 90.69 83 LEU A C 1
ATOM 652 O O . LEU A 1 83 ? -1.606 -14.827 -4.414 1.00 90.69 83 LEU A O 1
ATOM 656 N N . VAL A 1 84 ? -0.287 -13.779 -5.894 1.00 89.38 84 VAL A N 1
ATOM 657 C CA . VAL A 1 84 ? -1.034 -14.243 -7.076 1.00 89.38 84 VAL A CA 1
ATOM 658 C C . VAL A 1 84 ? -0.482 -15.527 -7.693 1.00 89.38 84 VAL A C 1
ATOM 660 O O . VAL A 1 84 ? -1.175 -16.126 -8.514 1.00 89.38 84 VAL A O 1
ATOM 663 N N . ALA A 1 85 ? 0.722 -15.973 -7.318 1.00 85.19 85 ALA A N 1
ATOM 664 C CA . ALA A 1 85 ? 1.351 -17.160 -7.904 1.00 85.19 85 ALA A CA 1
ATOM 665 C C . ALA A 1 85 ? 0.536 -18.441 -7.659 1.00 85.19 85 ALA A C 1
ATOM 667 O O . ALA A 1 85 ? 0.437 -19.286 -8.549 1.00 85.19 85 ALA A O 1
ATOM 668 N N . ASP A 1 86 ? -0.107 -18.550 -6.494 1.00 67.12 86 ASP A N 1
ATOM 669 C CA . ASP A 1 86 ? -0.939 -19.705 -6.132 1.00 67.12 86 ASP A CA 1
ATOM 670 C C . ASP A 1 86 ? -2.338 -19.667 -6.770 1.00 67.12 86 ASP A C 1
ATOM 672 O O . ASP A 1 86 ? -3.065 -20.664 -6.786 1.00 67.12 86 ASP A O 1
ATOM 676 N N . CYS A 1 87 ? -2.721 -18.532 -7.355 1.00 63.56 87 CYS A N 1
ATOM 677 C CA . CYS A 1 87 ? -3.995 -18.350 -8.038 1.00 63.56 87 CYS A CA 1
ATOM 678 C C . CYS A 1 87 ? -3.874 -18.750 -9.516 1.00 63.56 87 CYS A C 1
ATOM 680 O O . CYS A 1 87 ? -4.010 -17.926 -10.423 1.00 63.56 87 CYS A O 1
ATOM 682 N N . SER A 1 88 ? -3.622 -20.038 -9.762 1.00 53.62 88 SER A N 1
ATOM 683 C CA . SER A 1 88 ? -3.778 -20.621 -11.099 1.00 53.62 88 SER A CA 1
ATOM 684 C C . SER A 1 88 ? -5.246 -20.517 -11.539 1.00 53.62 88 SER A C 1
ATOM 686 O O . SER A 1 88 ? -6.158 -20.904 -10.808 1.00 53.62 88 SER A O 1
ATOM 688 N N . SER A 1 89 ? -5.471 -19.914 -12.712 1.00 52.69 89 SER A N 1
ATOM 689 C CA . SER A 1 89 ? -6.769 -19.943 -13.405 1.00 52.69 89 SER A CA 1
ATOM 690 C C . SER A 1 89 ? -7.000 -21.288 -14.080 1.00 52.69 89 SER A C 1
ATOM 692 O O . SER A 1 89 ? -6.002 -21.869 -14.564 1.00 52.69 89 SER A O 1
#